Protein AF-A0A6B3HKU6-F1 (afdb_monomer_lite)

Sequence (177 aa):
VNYRQWLDRWAVHYVVLPTGRPDGGAERETELVGKGLSYLREIWGDENWKLYRVLEPTPLADPPATVEKAGANEMTIRVESAGRVLIRVPYSRWLGLVDEQGKSLERPQETEESKLRTQEDETAPKTYDNIHGCLNKIEEGPYGDEWVELLAPKPGVYRLAAPYQLQPGTPCPEELS

Radius of gyration: 20.32 Å; chains: 1; bounding box: 44×31×67 Å

pLDDT: mean 92.25, std 8.26, range [58.91, 98.75]

Structure (mmCIF, N/CA/C/O backbone):
data_AF-A0A6B3HKU6-F1
#
_entry.id   AF-A0A6B3HKU6-F1
#
loop_
_atom_site.group_PDB
_atom_site.id
_atom_site.type_symbol
_atom_site.label_atom_id
_atom_site.label_alt_id
_atom_site.label_comp_id
_atom_site.label_asym_id
_atom_site.label_entity_id
_atom_site.label_seq_id
_atom_site.pdbx_PDB_ins_code
_atom_site.Cartn_x
_atom_site.Cartn_y
_atom_site.Cartn_z
_atom_site.occupancy
_atom_site.B_iso_or_equiv
_atom_site.auth_seq_id
_atom_site.auth_comp_id
_atom_site.auth_asym_id
_atom_site.auth_atom_id
_atom_site.pdbx_PDB_model_num
ATOM 1 N N . VAL A 1 1 ? 22.835 3.401 -2.018 1.00 76.56 1 VAL A N 1
ATOM 2 C CA . VAL A 1 1 ? 21.710 2.607 -2.561 1.00 76.56 1 VAL A CA 1
ATOM 3 C C . VAL A 1 1 ? 21.985 2.402 -4.037 1.00 76.56 1 VAL A C 1
ATOM 5 O O . VAL A 1 1 ? 22.254 3.391 -4.708 1.00 76.56 1 VAL A O 1
ATOM 8 N N . ASN A 1 2 ? 22.044 1.162 -4.521 1.00 88.19 2 ASN A N 1
ATOM 9 C CA . ASN A 1 2 ? 22.121 0.902 -5.963 1.00 88.19 2 ASN A CA 1
ATOM 10 C C . ASN A 1 2 ? 20.707 0.908 -6.579 1.00 88.19 2 ASN A C 1
ATOM 12 O O . ASN A 1 2 ? 19.714 0.931 -5.856 1.00 88.19 2 ASN A O 1
ATOM 16 N N . TYR A 1 3 ? 20.605 0.895 -7.907 1.00 91.00 3 TYR A N 1
ATOM 17 C CA . TYR A 1 3 ? 19.307 1.007 -8.576 1.00 91.00 3 TYR A CA 1
ATOM 18 C C . TYR A 1 3 ? 18.367 -0.173 -8.284 1.00 91.00 3 TYR A C 1
ATOM 20 O O . TYR A 1 3 ? 17.194 0.054 -8.018 1.00 91.00 3 TYR A O 1
ATOM 28 N N . ARG A 1 4 ? 18.876 -1.411 -8.197 1.00 93.00 4 ARG A N 1
ATOM 29 C CA . ARG A 1 4 ? 18.074 -2.575 -7.775 1.00 93.00 4 ARG A CA 1
ATOM 30 C C . ARG A 1 4 ? 17.466 -2.380 -6.383 1.00 93.00 4 ARG A C 1
ATOM 32 O O . ARG A 1 4 ? 16.272 -2.574 -6.217 1.00 93.00 4 ARG A O 1
ATOM 39 N N . GLN A 1 5 ? 18.264 -1.937 -5.412 1.00 92.50 5 GLN A N 1
ATOM 40 C CA . GLN A 1 5 ? 17.791 -1.658 -4.052 1.00 92.50 5 GLN A CA 1
ATOM 41 C C . GLN A 1 5 ? 16.729 -0.558 -4.029 1.00 92.50 5 GLN A C 1
ATOM 43 O O . GLN A 1 5 ? 15.821 -0.602 -3.207 1.00 92.50 5 GLN A O 1
ATOM 48 N N . TRP A 1 6 ? 16.846 0.435 -4.913 1.00 92.88 6 TRP A N 1
ATOM 49 C CA . TRP A 1 6 ? 15.826 1.466 -5.059 1.00 92.88 6 TRP A CA 1
ATOM 50 C C . TRP A 1 6 ? 14.525 0.881 -5.631 1.00 92.88 6 TRP A C 1
ATOM 52 O O . TRP A 1 6 ? 13.471 1.107 -5.047 1.00 92.88 6 TRP A O 1
ATOM 62 N N . LEU A 1 7 ? 14.595 0.063 -6.689 1.00 94.75 7 LEU A N 1
ATOM 63 C CA . LEU A 1 7 ? 13.422 -0.620 -7.254 1.00 94.75 7 LEU A CA 1
ATOM 64 C C . LEU A 1 7 ? 12.721 -1.506 -6.213 1.00 94.75 7 LEU A C 1
ATOM 66 O O . LEU A 1 7 ? 11.500 -1.451 -6.093 1.00 94.75 7 LEU A O 1
ATOM 70 N N . ASP A 1 8 ? 13.486 -2.276 -5.433 1.00 94.00 8 ASP A N 1
ATOM 71 C CA . ASP A 1 8 ? 12.942 -3.159 -4.395 1.00 94.00 8 ASP A CA 1
ATOM 72 C C . ASP A 1 8 ? 12.298 -2.371 -3.248 1.00 94.00 8 ASP A C 1
ATOM 74 O O . ASP A 1 8 ? 11.212 -2.728 -2.793 1.00 94.00 8 ASP A O 1
ATOM 78 N N . ARG A 1 9 ? 12.950 -1.291 -2.794 1.00 92.44 9 ARG A N 1
ATOM 79 C CA . ARG A 1 9 ? 12.454 -0.412 -1.722 1.00 92.44 9 ARG A CA 1
ATOM 80 C C . ARG A 1 9 ? 11.108 0.214 -2.079 1.00 92.44 9 ARG A C 1
ATOM 82 O O . ARG A 1 9 ? 10.234 0.292 -1.227 1.00 92.44 9 ARG A O 1
ATOM 89 N N . TRP A 1 10 ? 10.946 0.636 -3.331 1.00 94.19 10 TRP A N 1
ATOM 90 C CA . TRP A 1 10 ? 9.738 1.304 -3.823 1.00 94.19 10 TRP A CA 1
ATOM 91 C C . TRP A 1 10 ? 8.732 0.352 -4.483 1.00 94.19 10 TRP A C 1
ATOM 93 O O . TRP A 1 10 ? 7.778 0.817 -5.101 1.00 94.19 10 TRP A O 1
ATOM 103 N N . ALA A 1 11 ? 8.944 -0.967 -4.377 1.00 95.62 11 ALA A N 1
ATOM 104 C CA . ALA A 1 11 ? 8.112 -1.993 -5.011 1.00 95.62 11 ALA A CA 1
ATOM 105 C C . ALA A 1 11 ? 7.836 -1.718 -6.501 1.00 95.62 11 ALA A C 1
ATOM 107 O O . ALA A 1 11 ? 6.723 -1.897 -7.001 1.00 95.62 11 ALA A O 1
ATOM 108 N N . VAL A 1 12 ? 8.857 -1.265 -7.231 1.00 95.44 12 VAL A N 1
ATOM 109 C CA . VAL A 1 12 ? 8.734 -0.966 -8.657 1.00 95.44 12 VAL A CA 1
ATOM 110 C C . VAL A 1 12 ? 8.663 -2.274 -9.436 1.00 95.44 12 VAL A C 1
ATOM 112 O O . VAL A 1 12 ? 9.586 -3.084 -9.412 1.00 95.44 12 VAL A O 1
ATOM 115 N N . HIS A 1 13 ? 7.559 -2.478 -10.155 1.00 95.12 13 HIS A N 1
ATOM 116 C CA . HIS A 1 13 ? 7.364 -3.653 -11.019 1.00 95.12 13 HIS A CA 1
ATOM 117 C C . HIS A 1 13 ? 7.718 -3.374 -12.475 1.00 95.12 13 HIS A C 1
ATOM 119 O O . HIS A 1 13 ? 8.116 -4.286 -13.203 1.00 95.12 13 HIS A O 1
ATOM 125 N N . TYR A 1 14 ? 7.588 -2.117 -12.895 1.00 94.12 14 TYR A N 1
ATOM 126 C CA . TYR A 1 14 ? 7.775 -1.700 -14.274 1.00 94.12 14 TYR A CA 1
ATOM 127 C C . TYR A 1 14 ? 8.561 -0.399 -14.349 1.00 94.12 14 TYR A C 1
ATOM 129 O O . TYR A 1 14 ? 8.305 0.532 -13.591 1.00 94.12 14 TYR A O 1
ATOM 137 N N . VAL A 1 15 ? 9.485 -0.341 -15.302 1.00 93.62 15 VAL A N 1
ATOM 138 C CA . VAL A 1 15 ? 10.250 0.858 -15.645 1.00 93.62 15 VAL A CA 1
ATOM 139 C C . VAL A 1 15 ? 9.884 1.241 -17.072 1.00 93.62 15 VAL A C 1
ATOM 141 O O . VAL A 1 15 ? 9.948 0.404 -17.977 1.00 93.62 15 VAL A O 1
ATOM 144 N N . VAL A 1 16 ? 9.484 2.495 -17.268 1.00 91.12 16 VAL A N 1
ATOM 145 C CA . VAL A 1 16 ? 9.146 3.054 -18.581 1.00 91.12 16 VAL A CA 1
ATOM 146 C C . VAL A 1 16 ? 10.217 4.061 -18.958 1.00 91.12 16 VAL A C 1
ATOM 148 O O . VAL A 1 16 ? 10.488 4.976 -18.186 1.00 91.12 16 VAL A O 1
ATOM 151 N N . LEU A 1 17 ? 10.812 3.902 -20.139 1.00 87.69 17 LEU A N 1
ATOM 152 C CA . LEU A 1 17 ? 11.832 4.815 -20.649 1.00 87.69 17 LEU A CA 1
ATOM 153 C C . LEU A 1 17 ? 11.428 5.393 -22.003 1.00 87.69 17 LEU A C 1
ATOM 155 O O . LEU A 1 17 ? 10.978 4.631 -22.864 1.00 87.69 17 LEU A O 1
ATOM 159 N N . PRO A 1 18 ? 11.615 6.703 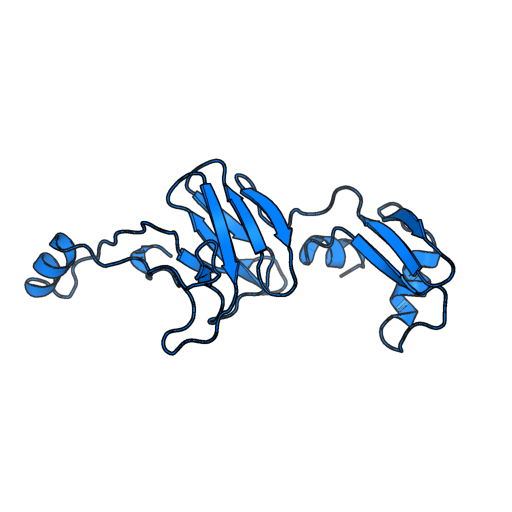-22.227 1.00 86.31 18 PRO A N 1
ATOM 160 C CA . PRO A 1 18 ? 11.482 7.273 -23.556 1.00 86.31 18 PRO A CA 1
ATOM 161 C C . PRO A 1 18 ? 12.626 6.790 -24.461 1.00 86.31 18 PRO A C 1
ATOM 163 O O . PRO A 1 18 ? 13.755 6.592 -24.014 1.00 86.31 18 PRO A O 1
ATOM 166 N N . THR A 1 19 ? 12.351 6.623 -25.751 1.00 76.62 19 THR A N 1
ATOM 167 C CA . THR A 1 19 ? 13.369 6.362 -26.790 1.00 76.62 19 THR A CA 1
ATOM 168 C C . THR A 1 19 ? 14.093 7.640 -27.227 1.00 76.62 19 THR A C 1
ATOM 170 O O . THR A 1 19 ? 15.208 7.577 -27.746 1.00 76.62 19 THR A O 1
ATOM 173 N N . GLY A 1 20 ? 13.446 8.796 -27.040 1.00 71.44 20 GLY A N 1
ATOM 174 C CA . GLY A 1 20 ? 13.978 10.124 -27.332 1.00 71.44 20 GLY A CA 1
ATOM 175 C C . GLY A 1 20 ? 14.857 10.683 -26.213 1.00 71.44 20 GLY A C 1
ATOM 176 O O . GLY A 1 20 ? 15.284 9.970 -25.309 1.00 71.44 20 GLY A O 1
ATOM 177 N N . ARG A 1 21 ? 15.135 11.994 -26.264 1.00 67.12 21 ARG A N 1
ATOM 178 C CA . ARG A 1 21 ? 15.915 12.661 -25.215 1.00 67.12 21 ARG A CA 1
ATOM 179 C C . ARG A 1 21 ? 15.122 12.623 -23.896 1.00 67.12 21 ARG A C 1
ATOM 181 O O . ARG A 1 21 ? 14.027 13.187 -23.869 1.00 67.12 21 ARG A O 1
ATOM 188 N N . PRO A 1 22 ? 15.650 11.995 -22.833 1.00 64.38 22 PRO A N 1
ATOM 189 C CA . PRO A 1 22 ? 15.003 12.017 -21.531 1.00 64.38 22 PRO A CA 1
ATOM 190 C C . PRO A 1 22 ? 14.907 13.454 -21.012 1.00 64.38 22 PRO A C 1
ATOM 192 O O . PRO A 1 22 ? 15.723 14.314 -21.364 1.00 64.38 22 PRO A O 1
ATOM 195 N N . ASP A 1 23 ? 13.918 13.725 -20.164 1.00 60.00 23 ASP A N 1
ATOM 196 C CA . ASP A 1 23 ? 13.961 14.929 -19.343 1.00 60.00 23 ASP A CA 1
ATOM 197 C C . ASP A 1 23 ? 15.178 14.863 -18.398 1.00 60.00 23 ASP A C 1
ATOM 199 O O . ASP A 1 23 ? 15.759 13.802 -18.159 1.00 60.00 23 ASP A O 1
ATOM 203 N N . GLY A 1 24 ? 15.634 16.009 -17.884 1.00 58.91 24 GLY A N 1
ATOM 204 C CA . GLY A 1 24 ? 16.924 16.088 -17.179 1.00 58.91 24 GLY A CA 1
ATOM 205 C C . GLY A 1 24 ? 17.061 15.155 -15.962 1.00 58.91 24 GLY A C 1
ATOM 206 O O . GLY A 1 24 ? 18.179 14.876 -15.533 1.00 58.91 24 GLY A O 1
ATOM 207 N N . GLY A 1 25 ? 15.948 14.653 -15.411 1.00 60.59 25 GLY A N 1
ATOM 208 C CA . GLY A 1 25 ? 15.936 13.661 -14.332 1.00 60.59 25 GLY A CA 1
ATOM 209 C C . GLY A 1 25 ? 16.202 12.222 -14.794 1.00 60.59 25 GLY A C 1
ATOM 210 O O . GLY A 1 25 ? 16.789 11.450 -14.036 1.00 60.59 25 GLY A O 1
ATOM 211 N N . ALA A 1 26 ? 15.838 11.871 -16.030 1.00 64.81 26 ALA A N 1
ATOM 212 C CA . ALA A 1 26 ? 15.883 10.502 -16.545 1.00 64.81 26 ALA A CA 1
ATOM 213 C C . ALA A 1 26 ? 17.166 10.155 -17.331 1.00 64.81 26 ALA A C 1
ATOM 215 O O . ALA A 1 26 ? 17.348 9.002 -17.725 1.00 64.81 26 ALA A O 1
ATOM 216 N N . GLU A 1 27 ? 18.094 11.098 -17.545 1.00 70.44 27 GLU A N 1
ATOM 217 C CA . GLU A 1 27 ? 19.334 10.851 -18.311 1.00 70.44 27 GLU A CA 1
ATOM 218 C C . GLU A 1 27 ? 20.193 9.729 -17.701 1.00 70.44 27 GLU A C 1
ATOM 220 O O . GLU A 1 27 ? 20.610 8.804 -18.402 1.00 70.44 27 GLU A O 1
ATOM 225 N N . ARG A 1 28 ? 20.404 9.756 -16.378 1.00 71.75 28 ARG A N 1
ATOM 226 C CA . ARG A 1 28 ? 21.214 8.740 -15.677 1.00 71.75 28 ARG A CA 1
ATOM 227 C C . ARG A 1 28 ? 20.538 7.374 -15.626 1.00 71.75 28 ARG A C 1
ATOM 229 O O . ARG A 1 28 ? 21.220 6.355 -15.695 1.00 71.75 28 ARG A O 1
ATOM 236 N N . GLU A 1 29 ? 19.216 7.351 -15.482 1.00 75.88 29 GLU A N 1
ATOM 237 C CA . GLU A 1 29 ? 18.434 6.114 -15.480 1.00 75.88 29 GLU A CA 1
ATOM 238 C C . GLU A 1 29 ? 18.453 5.464 -16.865 1.00 75.88 29 GLU A C 1
ATOM 240 O O . GLU A 1 29 ? 18.747 4.277 -16.983 1.00 75.88 29 GLU A O 1
ATOM 245 N N . THR A 1 30 ? 18.264 6.263 -17.918 1.00 75.38 30 THR A N 1
ATOM 246 C CA . THR A 1 30 ? 18.315 5.800 -19.310 1.00 75.38 30 THR A CA 1
ATOM 247 C C . THR A 1 30 ? 19.684 5.212 -19.649 1.00 75.38 30 THR A C 1
ATOM 249 O O . THR A 1 30 ? 19.766 4.131 -20.233 1.00 75.38 30 THR A O 1
ATOM 252 N N . GLU A 1 31 ? 20.773 5.868 -19.232 1.00 77.00 31 GLU A N 1
ATOM 253 C CA . GLU A 1 31 ? 22.130 5.346 -19.425 1.00 77.00 31 GLU A CA 1
ATOM 254 C C . GLU A 1 31 ? 22.357 4.036 -18.650 1.00 77.00 31 GLU A C 1
ATOM 256 O O . GLU A 1 31 ? 22.978 3.103 -19.162 1.00 77.00 31 GLU A O 1
ATOM 261 N N . LEU A 1 32 ? 21.856 3.943 -17.414 1.00 80.62 32 LEU A N 1
ATOM 262 C CA . LEU A 1 32 ? 22.026 2.764 -16.568 1.00 80.62 32 LEU A CA 1
ATOM 263 C C . LEU A 1 32 ? 21.240 1.557 -17.094 1.00 80.62 32 LEU A C 1
ATOM 265 O O . LEU A 1 32 ? 21.789 0.459 -17.168 1.00 80.62 32 LEU A O 1
ATOM 269 N N . VAL A 1 33 ? 19.978 1.753 -17.473 1.00 80.69 33 VAL A N 1
ATOM 270 C CA . VAL A 1 33 ? 19.127 0.694 -18.030 1.00 80.69 33 VAL A CA 1
ATOM 271 C C . VAL A 1 33 ? 19.621 0.282 -19.417 1.00 80.69 33 VAL A C 1
ATOM 273 O O . VAL A 1 33 ? 19.688 -0.913 -19.710 1.00 80.69 33 VAL A O 1
ATOM 276 N N . GLY A 1 34 ? 20.063 1.243 -20.237 1.00 74.81 34 GLY A N 1
ATOM 277 C CA . GLY A 1 34 ? 20.631 0.997 -21.565 1.00 74.81 34 GLY A CA 1
ATOM 278 C C . GLY A 1 34 ? 21.900 0.135 -21.562 1.00 74.81 34 GLY A C 1
ATOM 279 O O . GLY A 1 34 ? 22.191 -0.521 -22.560 1.00 74.81 34 GLY A O 1
ATOM 280 N N . LYS A 1 35 ? 22.626 0.060 -20.435 1.00 80.44 35 LYS A N 1
ATOM 281 C CA . LYS A 1 35 ? 23.781 -0.844 -20.250 1.00 80.44 35 LYS A CA 1
ATOM 282 C C . LYS A 1 35 ? 23.394 -2.320 -20.096 1.00 80.44 35 LYS A C 1
ATOM 284 O O . LYS A 1 35 ? 24.282 -3.168 -20.090 1.00 80.44 35 LYS A O 1
ATOM 289 N N . GLY A 1 36 ? 22.100 -2.632 -19.993 1.00 80.56 36 GLY A N 1
ATOM 290 C CA . GLY A 1 36 ? 21.596 -3.989 -19.809 1.00 80.56 36 GLY A CA 1
ATOM 291 C C . GLY A 1 36 ? 21.715 -4.436 -18.355 1.00 80.56 36 GLY A C 1
ATOM 292 O O . GLY A 1 36 ? 22.762 -4.894 -17.902 1.00 80.56 36 GLY A O 1
ATOM 293 N N . LEU A 1 37 ? 20.617 -4.321 -17.609 1.00 89.38 37 LEU A N 1
ATOM 294 C CA . LEU A 1 37 ? 20.535 -4.771 -16.221 1.00 89.38 37 LEU A CA 1
ATOM 295 C C . LEU A 1 37 ? 19.899 -6.160 -16.165 1.00 89.38 37 LEU A C 1
ATOM 297 O O . LEU A 1 37 ? 18.795 -6.354 -16.662 1.00 89.38 37 LEU A O 1
ATOM 301 N N . SER A 1 38 ? 20.558 -7.123 -15.517 1.00 93.00 38 SER A N 1
ATOM 302 C CA . SER A 1 38 ? 20.094 -8.521 -15.460 1.00 93.00 38 SER A CA 1
ATOM 303 C C . SER A 1 38 ? 18.732 -8.708 -14.780 1.00 93.00 38 SER A C 1
ATOM 305 O O . SER A 1 38 ? 18.068 -9.715 -15.005 1.00 93.00 38 SER A O 1
ATOM 307 N N . TYR A 1 39 ? 18.312 -7.740 -13.964 1.00 93.62 39 TYR A N 1
ATOM 308 C CA . TYR A 1 39 ? 17.028 -7.715 -13.264 1.00 93.62 39 TYR A CA 1
ATOM 309 C C . TYR A 1 39 ? 15.941 -6.913 -13.996 1.00 93.62 39 TYR A C 1
ATOM 311 O O . TYR A 1 39 ? 14.842 -6.779 -13.464 1.00 93.62 39 TYR A O 1
ATOM 319 N N . LEU A 1 40 ? 16.213 -6.404 -15.203 1.00 95.31 40 LEU A N 1
ATOM 320 C CA . LEU A 1 40 ? 15.219 -5.785 -16.078 1.00 95.31 40 LEU A CA 1
ATOM 321 C C . LEU A 1 40 ? 15.072 -6.592 -17.364 1.00 95.31 40 LEU A C 1
ATOM 323 O O . LEU A 1 40 ? 16.049 -6.923 -18.031 1.00 95.31 40 LEU A O 1
ATOM 327 N N . ARG A 1 41 ? 13.829 -6.873 -17.749 1.00 95.00 41 ARG A N 1
ATOM 328 C CA . ARG A 1 41 ? 13.510 -7.513 -19.028 1.00 95.00 41 ARG A CA 1
ATOM 329 C C . ARG A 1 41 ? 12.602 -6.602 -19.836 1.00 95.00 41 ARG A C 1
ATOM 331 O O . ARG A 1 41 ? 11.503 -6.301 -19.386 1.00 95.00 41 ARG A O 1
ATOM 338 N N . GLU A 1 42 ? 13.040 -6.204 -21.024 1.00 94.50 42 GLU A N 1
ATOM 339 C CA . GLU A 1 42 ? 12.176 -5.499 -21.976 1.00 94.50 42 GLU A CA 1
ATOM 340 C C . GLU A 1 42 ? 11.008 -6.416 -22.369 1.00 94.50 42 GLU A C 1
ATOM 342 O O . GLU A 1 42 ? 11.221 -7.587 -22.694 1.00 94.50 42 GLU A O 1
ATOM 347 N N . ILE A 1 43 ? 9.778 -5.912 -22.283 1.00 96.50 43 ILE A N 1
ATOM 348 C CA . ILE A 1 43 ? 8.560 -6.665 -22.634 1.00 96.50 43 ILE A CA 1
ATOM 349 C C . ILE A 1 43 ? 7.722 -5.983 -23.709 1.00 96.50 43 ILE A C 1
ATOM 351 O O . ILE A 1 43 ? 6.868 -6.634 -24.306 1.00 96.50 43 ILE A O 1
ATOM 355 N N . TRP A 1 44 ? 7.952 -4.694 -23.953 1.00 95.88 44 TRP A N 1
ATOM 356 C CA . TRP A 1 44 ? 7.273 -3.930 -24.988 1.00 95.88 44 TRP A CA 1
ATOM 357 C C . TRP A 1 44 ? 8.086 -2.682 -25.347 1.00 95.88 44 TRP A C 1
ATOM 359 O O . TRP A 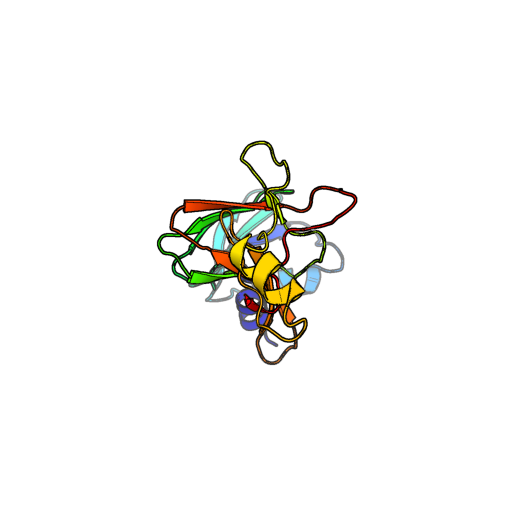1 44 ? 8.828 -2.160 -24.513 1.00 95.88 44 TRP A O 1
ATOM 369 N N . GLY A 1 45 ? 7.909 -2.186 -26.567 1.00 92.94 45 GLY A N 1
ATOM 370 C CA . GLY A 1 45 ? 8.392 -0.876 -26.979 1.00 92.94 45 GLY A CA 1
ATOM 371 C C . GLY A 1 45 ? 7.824 -0.453 -28.330 1.00 92.94 45 GLY A C 1
ATOM 372 O O . GLY A 1 45 ? 7.380 -1.294 -29.116 1.00 92.94 45 GLY A O 1
ATOM 373 N N . ASP A 1 46 ? 7.853 0.850 -28.587 1.00 93.06 46 ASP A N 1
ATOM 374 C CA . ASP A 1 46 ? 7.517 1.479 -29.862 1.00 93.06 46 ASP A CA 1
ATOM 375 C C . ASP A 1 46 ? 8.548 2.567 -30.225 1.00 93.06 46 ASP A C 1
ATOM 377 O O . ASP A 1 46 ? 9.669 2.583 -29.713 1.00 93.06 46 ASP A O 1
ATOM 381 N N . GLU A 1 47 ? 8.198 3.458 -31.154 1.00 90.50 47 GLU A N 1
ATOM 382 C CA . GLU A 1 47 ? 9.075 4.553 -31.577 1.00 90.50 47 GLU A CA 1
ATOM 383 C C . GLU A 1 47 ? 9.355 5.586 -30.473 1.00 90.50 47 GLU A C 1
ATOM 385 O O . GLU A 1 47 ? 10.346 6.306 -30.578 1.00 90.50 47 GLU A O 1
ATOM 390 N N . ASN A 1 48 ? 8.531 5.642 -29.420 1.00 88.31 48 ASN A N 1
ATOM 391 C CA . ASN A 1 48 ? 8.556 6.651 -28.359 1.00 88.31 48 ASN A CA 1
ATOM 392 C C . ASN A 1 48 ? 8.942 6.082 -26.986 1.00 88.31 48 ASN A C 1
ATOM 394 O O . ASN A 1 48 ? 9.508 6.808 -26.168 1.00 88.31 48 ASN A O 1
ATOM 398 N N . TRP A 1 49 ? 8.640 4.811 -26.714 1.00 91.12 49 TRP A N 1
ATOM 399 C CA . TRP A 1 49 ? 8.704 4.234 -25.373 1.00 91.12 49 TRP A CA 1
ATOM 400 C C . TRP A 1 49 ? 9.252 2.813 -25.353 1.00 91.12 49 TRP A C 1
ATOM 402 O O . TRP A 1 49 ? 9.078 2.032 -26.284 1.00 91.12 49 TRP A O 1
ATOM 412 N N . LYS A 1 50 ? 9.854 2.449 -24.222 1.00 92.12 50 LYS A N 1
ATOM 413 C CA . LYS A 1 50 ? 10.208 1.077 -23.859 1.00 92.12 50 LYS A CA 1
ATOM 414 C C . LYS A 1 50 ? 9.697 0.754 -22.466 1.00 92.12 50 LYS A C 1
ATOM 416 O O . LYS A 1 50 ? 9.790 1.579 -21.560 1.00 92.12 50 LYS A O 1
ATOM 421 N N . LEU A 1 51 ? 9.199 -0.464 -22.296 1.00 93.75 51 LEU A N 1
ATOM 422 C CA . LEU A 1 51 ? 8.684 -0.988 -21.038 1.00 93.75 51 LEU A CA 1
ATOM 423 C C . LEU A 1 51 ? 9.520 -2.186 -20.595 1.00 93.75 51 LEU A C 1
ATOM 425 O O . LEU A 1 51 ? 9.599 -3.210 -21.282 1.00 93.75 51 LEU A O 1
ATOM 429 N N . TYR A 1 52 ? 10.084 -2.075 -19.400 1.00 95.00 52 TYR A N 1
ATOM 430 C CA . TYR A 1 52 ? 10.848 -3.125 -18.746 1.00 95.00 52 TYR A CA 1
ATOM 431 C C . TYR A 1 52 ? 10.072 -3.653 -17.546 1.00 95.00 52 TYR A C 1
ATOM 433 O O . TYR A 1 52 ? 9.621 -2.875 -16.711 1.00 95.00 52 TYR A O 1
ATOM 441 N N . ARG A 1 53 ? 9.960 -4.977 -17.420 1.00 96.50 53 ARG A N 1
ATOM 442 C CA . ARG A 1 53 ? 9.550 -5.616 -16.163 1.00 96.50 53 ARG A CA 1
ATOM 443 C C . ARG A 1 53 ? 10.762 -5.806 -15.261 1.00 96.50 53 ARG A C 1
ATOM 445 O O . ARG A 1 53 ? 11.807 -6.278 -15.719 1.00 96.50 53 ARG A O 1
ATOM 452 N N . VAL A 1 54 ? 10.593 -5.512 -13.980 1.00 97.12 54 VAL A N 1
ATOM 453 C CA . VAL A 1 54 ? 11.538 -5.904 -12.936 1.00 97.12 54 VAL A CA 1
ATOM 454 C C . VAL A 1 54 ? 11.367 -7.401 -12.677 1.00 97.12 54 VAL A C 1
ATOM 456 O O . VAL A 1 54 ? 10.251 -7.921 -12.607 1.00 97.12 54 VAL A O 1
ATOM 459 N N . LEU A 1 55 ? 12.475 -8.137 -12.624 1.00 96.12 55 LEU A N 1
ATOM 460 C CA . LEU A 1 55 ? 12.470 -9.560 -12.300 1.00 96.12 55 LEU A CA 1
ATOM 461 C C . LEU A 1 55 ? 12.485 -9.746 -10.784 1.00 96.12 55 LEU A C 1
ATOM 463 O O . LEU A 1 55 ? 13.320 -9.150 -10.103 1.00 96.12 55 LEU A O 1
ATOM 467 N N . GLU A 1 56 ? 11.582 -10.600 -10.296 1.00 95.62 56 GLU A N 1
ATOM 468 C CA . GLU A 1 56 ? 11.379 -10.863 -8.863 1.00 95.62 56 GLU A CA 1
ATOM 469 C C . GLU A 1 56 ? 11.211 -9.560 -8.064 1.00 95.62 56 GLU A C 1
ATOM 471 O O . GLU A 1 56 ? 12.030 -9.266 -7.189 1.00 95.62 56 GLU A O 1
ATOM 476 N N . PRO A 1 57 ? 10.211 -8.726 -8.412 1.00 96.12 57 PRO A N 1
ATOM 477 C CA . PRO A 1 57 ? 10.011 -7.466 -7.723 1.00 96.12 57 PRO A CA 1
ATOM 478 C C . PRO A 1 57 ? 9.418 -7.699 -6.332 1.00 96.12 57 PRO A C 1
ATOM 480 O O . PRO A 1 57 ? 8.577 -8.582 -6.141 1.00 96.12 57 PRO A O 1
ATOM 483 N N . THR A 1 58 ? 9.789 -6.846 -5.381 1.00 95.94 58 THR A N 1
ATOM 484 C CA . THR A 1 58 ? 9.070 -6.72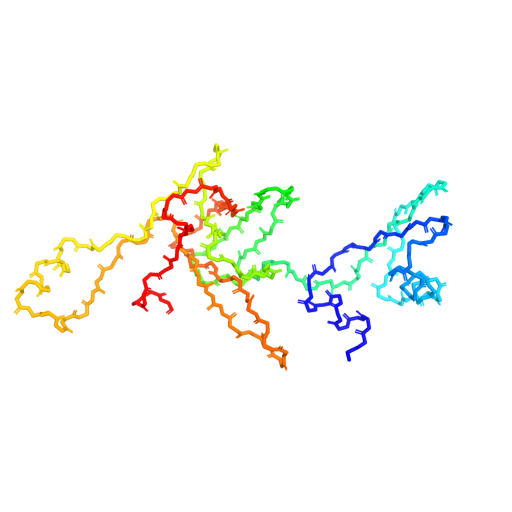1 -4.110 1.00 95.94 58 THR A CA 1
ATOM 485 C C . THR A 1 58 ? 7.588 -6.425 -4.386 1.00 95.94 58 THR A C 1
ATOM 487 O O . THR A 1 58 ? 7.285 -5.556 -5.213 1.00 95.94 58 THR A O 1
ATOM 490 N N . PRO A 1 59 ? 6.632 -7.126 -3.753 1.00 96.12 59 PRO A N 1
ATOM 491 C CA . PRO A 1 59 ? 5.216 -6.854 -3.962 1.00 96.12 59 PRO A CA 1
ATOM 492 C C . PRO A 1 59 ? 4.816 -5.504 -3.348 1.00 96.12 59 PRO A C 1
ATOM 494 O O . PRO A 1 59 ? 5.368 -5.067 -2.339 1.00 96.12 59 PRO A O 1
ATOM 497 N N . LEU A 1 60 ? 3.831 -4.838 -3.955 1.00 96.06 60 LEU A N 1
ATOM 498 C CA . LEU A 1 60 ? 3.315 -3.564 -3.444 1.00 96.06 60 LEU A CA 1
ATOM 499 C C . LEU A 1 60 ? 2.515 -3.739 -2.141 1.00 96.06 60 LEU A C 1
ATOM 501 O O . LEU A 1 60 ? 2.507 -2.836 -1.313 1.00 96.06 60 LEU A O 1
ATOM 505 N N . ALA A 1 61 ? 1.881 -4.899 -1.953 1.00 97.75 61 ALA A N 1
ATOM 506 C CA . ALA A 1 61 ? 1.253 -5.314 -0.702 1.00 97.75 61 ALA A CA 1
ATOM 507 C C . ALA A 1 61 ? 1.825 -6.670 -0.272 1.00 97.75 61 ALA A C 1
ATOM 509 O O . ALA A 1 61 ? 1.911 -7.577 -1.103 1.00 97.75 61 ALA A O 1
ATOM 510 N N . ASP A 1 62 ? 2.219 -6.804 0.992 1.00 97.06 62 ASP A N 1
ATOM 511 C CA . ASP A 1 62 ? 2.743 -8.069 1.508 1.00 97.06 62 ASP A CA 1
ATOM 512 C C . ASP A 1 62 ? 1.648 -9.145 1.633 1.00 97.06 62 ASP A C 1
ATOM 514 O O . ASP A 1 62 ? 0.466 -8.823 1.808 1.00 97.06 62 ASP A O 1
ATOM 518 N N . PRO A 1 63 ? 2.009 -10.443 1.561 1.00 96.75 63 PRO A N 1
ATOM 519 C CA . PRO A 1 63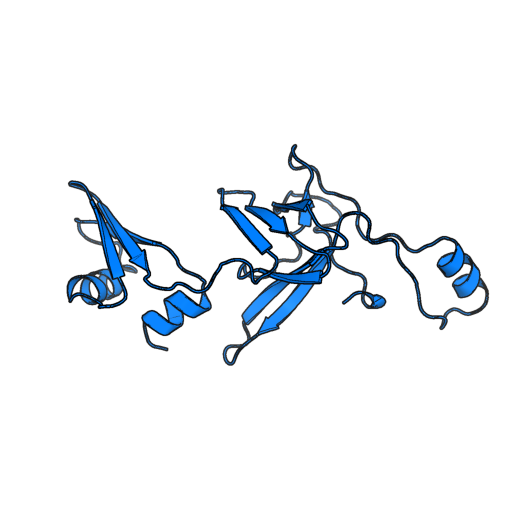 ? 1.086 -11.525 1.888 1.00 96.75 63 PRO A CA 1
ATOM 520 C C . PRO A 1 63 ? 0.435 -11.296 3.267 1.00 96.75 63 PRO A C 1
ATOM 522 O O . PRO A 1 63 ? 1.115 -10.832 4.181 1.00 96.75 63 PRO A O 1
ATOM 525 N N . PRO A 1 64 ? -0.854 -11.632 3.459 1.00 97.12 64 PRO A N 1
ATOM 526 C CA . PRO A 1 64 ? -1.725 -12.425 2.587 1.00 97.12 64 PRO A CA 1
ATOM 527 C C . PRO A 1 64 ? -2.484 -11.590 1.537 1.00 97.12 64 PRO A C 1
ATOM 529 O O . PRO A 1 64 ? -3.569 -11.987 1.112 1.00 97.12 64 PRO A O 1
ATOM 532 N N . ALA A 1 65 ? -1.970 -10.420 1.150 1.00 98.38 65 ALA A N 1
ATOM 533 C CA . ALA A 1 65 ? -2.634 -9.534 0.208 1.00 98.38 65 ALA A CA 1
ATOM 534 C C . ALA A 1 65 ? -1.989 -9.507 -1.182 1.00 98.38 65 ALA A C 1
ATOM 536 O O . ALA A 1 65 ? -0.842 -9.892 -1.393 1.00 98.38 65 ALA A O 1
ATOM 537 N N . THR A 1 66 ? -2.751 -9.029 -2.162 1.00 97.88 66 THR A N 1
ATOM 538 C CA . THR A 1 66 ? -2.277 -8.731 -3.515 1.00 97.88 66 THR A CA 1
ATOM 539 C C . THR A 1 66 ? -2.975 -7.479 -4.030 1.00 97.88 66 THR A C 1
ATOM 541 O O . THR A 1 66 ? -4.180 -7.305 -3.852 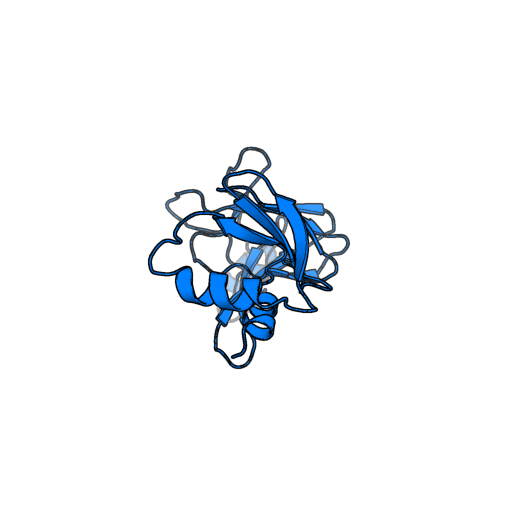1.00 97.88 66 THR A O 1
ATOM 544 N N . VAL A 1 67 ? -2.224 -6.597 -4.689 1.00 97.06 67 VAL A N 1
ATOM 545 C CA . VAL A 1 67 ? -2.800 -5.436 -5.376 1.00 97.06 67 VAL A CA 1
ATOM 546 C C . VAL A 1 67 ? -3.381 -5.890 -6.710 1.00 97.06 67 VAL A C 1
ATOM 548 O O . VAL A 1 67 ? -2.648 -6.332 -7.591 1.00 97.06 67 VAL A O 1
ATOM 551 N N . GLU A 1 68 ? -4.697 -5.773 -6.867 1.00 96.44 68 GLU A N 1
ATOM 552 C CA . GLU A 1 68 ? -5.395 -6.134 -8.108 1.00 96.44 68 GLU A CA 1
ATOM 553 C C . GLU A 1 68 ? -5.363 -5.001 -9.132 1.00 96.44 68 GLU A C 1
ATOM 555 O O . GLU A 1 68 ? -5.325 -5.236 -10.340 1.00 96.44 68 GLU A O 1
ATOM 560 N N . LYS A 1 69 ? -5.397 -3.755 -8.651 1.00 95.38 69 LYS A N 1
ATOM 561 C CA . LYS A 1 69 ? -5.418 -2.560 -9.491 1.00 95.38 69 LYS A CA 1
ATOM 562 C C . LYS A 1 69 ? -4.768 -1.392 -8.765 1.00 95.38 69 LYS A C 1
ATOM 564 O O . LYS A 1 69 ? -5.109 -1.118 -7.622 1.00 95.38 69 LYS A O 1
ATOM 569 N N . ALA A 1 70 ? -3.908 -0.6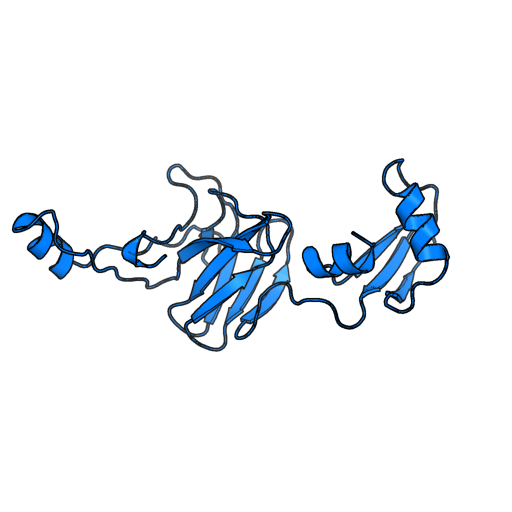61 -9.464 1.00 92.75 70 ALA A N 1
ATOM 570 C CA . ALA A 1 70 ? -3.405 0.642 -9.044 1.00 92.75 70 ALA A CA 1
ATOM 571 C C . ALA A 1 70 ? -3.785 1.672 -10.117 1.00 92.75 70 ALA A C 1
ATOM 573 O O . ALA A 1 70 ? -3.253 1.655 -11.226 1.00 92.75 70 ALA A O 1
ATOM 574 N N . GLY A 1 71 ? -4.785 2.503 -9.822 1.00 91.00 71 GLY A N 1
ATOM 575 C CA . GLY A 1 71 ? -5.198 3.622 -10.666 1.00 91.00 71 GLY A CA 1
ATOM 576 C C . GLY A 1 71 ? -4.595 4.942 -10.189 1.00 91.00 71 GLY A C 1
ATOM 577 O O . GLY A 1 71 ? -3.883 4.991 -9.193 1.00 91.00 71 GLY A O 1
ATOM 578 N N . ALA A 1 72 ? -4.930 6.036 -10.876 1.00 86.81 72 ALA A N 1
ATOM 579 C CA . ALA A 1 72 ? -4.428 7.365 -10.515 1.00 86.81 72 ALA A CA 1
ATOM 580 C C . ALA A 1 72 ? -4.867 7.829 -9.110 1.00 86.81 72 ALA A C 1
ATOM 582 O O . ALA A 1 72 ? -4.105 8.507 -8.431 1.00 86.81 72 ALA A O 1
ATOM 583 N N . ASN A 1 73 ? -6.080 7.456 -8.679 1.00 89.38 73 ASN A N 1
ATOM 584 C CA . ASN A 1 73 ? -6.695 7.968 -7.444 1.00 89.38 73 ASN A CA 1
ATOM 585 C C . ASN A 1 73 ? -7.051 6.880 -6.419 1.00 89.38 73 ASN A C 1
ATOM 587 O O . ASN A 1 73 ? -7.420 7.205 -5.293 1.00 89.38 73 ASN A O 1
ATOM 591 N N . GLU A 1 74 ? -6.998 5.607 -6.812 1.00 95.06 74 GLU A N 1
ATOM 592 C CA . GLU A 1 74 ? -7.437 4.484 -5.987 1.00 95.06 74 GLU A CA 1
ATOM 593 C C . GLU A 1 74 ? -6.589 3.246 -6.279 1.00 95.06 74 GLU A C 1
ATOM 595 O O . GLU A 1 74 ? -6.267 2.952 -7.436 1.00 95.06 74 GLU A O 1
ATOM 600 N N . MET A 1 75 ? -6.286 2.496 -5.224 1.00 96.38 75 MET A N 1
ATOM 601 C CA . MET A 1 75 ? -5.717 1.160 -5.290 1.00 96.38 75 MET A CA 1
ATOM 602 C C . MET A 1 75 ? -6.699 0.130 -4.726 1.00 96.38 75 MET A C 1
ATOM 604 O O . MET A 1 75 ? -7.262 0.325 -3.653 1.00 96.38 75 MET A O 1
ATOM 608 N N . THR A 1 76 ? -6.875 -0.984 -5.431 1.00 98.25 76 THR A N 1
ATOM 609 C CA . THR A 1 76 ? -7.703 -2.119 -5.012 1.00 98.25 76 THR A CA 1
ATOM 610 C C . THR A 1 76 ? -6.807 -3.268 -4.561 1.00 98.25 76 THR A C 1
ATOM 612 O O . THR A 1 76 ? -5.924 -3.705 -5.302 1.00 98.25 76 THR A O 1
ATOM 615 N N . ILE A 1 77 ? -7.043 -3.764 -3.350 1.00 98.38 77 ILE A N 1
ATOM 616 C CA . ILE A 1 77 ? -6.235 -4.777 -2.675 1.00 98.38 77 ILE A CA 1
ATOM 617 C C . ILE A 1 77 ? -7.144 -5.944 -2.305 1.00 98.38 77 ILE A C 1
ATOM 619 O O . ILE A 1 77 ? -8.137 -5.760 -1.602 1.00 98.38 77 ILE A O 1
ATOM 623 N N . ARG A 1 78 ? -6.800 -7.151 -2.745 1.00 98.62 78 ARG A N 1
ATOM 624 C CA . ARG A 1 78 ? -7.419 -8.386 -2.263 1.00 98.62 78 ARG A CA 1
ATOM 625 C C . ARG A 1 78 ? -6.626 -8.900 -1.073 1.00 98.62 78 ARG A C 1
ATOM 627 O O . ARG A 1 78 ? -5.409 -9.004 -1.160 1.00 98.62 78 ARG A O 1
ATOM 634 N N . VAL A 1 79 ? -7.314 -9.220 0.015 1.00 98.75 79 VAL A N 1
ATOM 635 C CA . VAL A 1 79 ? -6.746 -9.783 1.243 1.00 98.75 79 VAL A CA 1
ATOM 636 C C . VAL A 1 79 ? -7.362 -11.161 1.468 1.00 98.75 79 VAL A C 1
ATOM 638 O O . VAL A 1 79 ? -8.584 -11.279 1.564 1.00 98.75 79 VAL A O 1
ATOM 641 N N . GLU A 1 80 ? -6.532 -12.200 1.559 1.00 98.56 80 GLU A N 1
ATOM 642 C CA . GLU A 1 80 ? -6.997 -13.594 1.664 1.00 98.56 80 GLU A CA 1
ATOM 643 C C . GLU A 1 80 ? -7.316 -14.025 3.106 1.00 98.56 80 GLU A C 1
ATOM 645 O O . GLU A 1 80 ? -8.122 -14.927 3.333 1.00 98.56 80 GLU A O 1
ATOM 650 N N . SER A 1 81 ? -6.725 -13.369 4.108 1.00 98.50 81 SER A N 1
ATOM 651 C CA . SER A 1 81 ? -6.994 -13.633 5.525 1.00 98.50 81 SER A CA 1
ATOM 652 C C . SER A 1 81 ? -6.887 -12.368 6.366 1.00 98.50 81 SER A C 1
ATOM 654 O O . SER A 1 81 ? -6.111 -11.475 6.037 1.00 98.50 81 SER A O 1
ATOM 656 N N . ALA A 1 82 ? -7.637 -12.308 7.470 1.00 98.06 82 ALA A N 1
ATOM 657 C CA . ALA A 1 82 ? -7.507 -11.226 8.445 1.00 98.06 82 ALA A CA 1
ATOM 658 C C . ALA A 1 82 ? -6.047 -11.076 8.902 1.00 98.06 82 ALA A C 1
ATOM 660 O O . ALA A 1 82 ? -5.341 -12.075 9.069 1.00 98.06 82 ALA A O 1
ATOM 661 N N . GLY A 1 83 ? -5.604 -9.840 9.112 1.00 97.31 83 GLY A N 1
ATOM 662 C CA . GLY A 1 83 ? -4.236 -9.561 9.521 1.00 97.31 83 GLY A CA 1
ATOM 663 C C . GLY A 1 83 ? -3.766 -8.163 9.155 1.00 97.31 83 GLY A C 1
ATOM 664 O O . GLY A 1 83 ? -4.522 -7.324 8.665 1.00 97.31 83 GLY A O 1
ATOM 665 N N . ARG A 1 84 ? -2.484 -7.935 9.420 1.00 97.94 84 ARG A N 1
ATOM 666 C CA . ARG A 1 84 ? -1.769 -6.710 9.082 1.00 97.94 84 ARG A CA 1
ATOM 667 C C . ARG A 1 84 ? -1.074 -6.889 7.739 1.00 97.94 84 ARG A C 1
ATOM 669 O O . ARG A 1 84 ? -0.426 -7.908 7.511 1.00 97.94 84 ARG A O 1
ATOM 676 N N . VAL A 1 85 ? -1.245 -5.917 6.855 1.00 98.19 85 VAL A N 1
ATOM 677 C CA . VAL A 1 85 ? -0.709 -5.934 5.494 1.00 98.19 85 VAL A CA 1
ATOM 678 C C . VAL A 1 85 ? 0.103 -4.669 5.292 1.00 98.19 85 VAL A C 1
ATOM 680 O O . VAL A 1 85 ? -0.457 -3.574 5.258 1.00 98.19 85 VAL A O 1
ATOM 683 N N . LEU A 1 86 ? 1.411 -4.818 5.109 1.00 97.62 86 LEU A N 1
ATOM 684 C CA . LEU A 1 86 ? 2.249 -3.714 4.668 1.00 97.62 86 LEU A CA 1
ATOM 685 C C . LEU A 1 86 ? 1.935 -3.377 3.211 1.00 97.62 86 LEU A C 1
ATOM 687 O O . LEU A 1 86 ? 1.947 -4.245 2.339 1.00 97.62 86 LEU A O 1
ATOM 691 N N . ILE A 1 87 ? 1.685 -2.099 2.959 1.00 97.25 87 ILE A N 1
ATOM 692 C CA . ILE A 1 87 ? 1.443 -1.516 1.649 1.00 97.25 87 ILE A CA 1
ATOM 693 C C . ILE A 1 87 ? 2.550 -0.491 1.390 1.00 97.25 87 ILE A C 1
ATOM 695 O O . ILE A 1 87 ? 2.628 0.540 2.060 1.00 97.25 87 ILE A O 1
ATOM 699 N N . ARG A 1 88 ? 3.385 -0.740 0.376 1.00 95.81 88 ARG A N 1
ATOM 700 C CA . ARG A 1 88 ? 4.528 0.111 -0.013 1.00 95.81 88 ARG A CA 1
ATOM 701 C C . ARG A 1 88 ? 4.086 1.352 -0.798 1.00 95.81 88 ARG A C 1
ATOM 703 O O . ARG A 1 88 ? 4.556 1.641 -1.893 1.00 95.81 88 ARG A O 1
ATOM 710 N N . VAL A 1 89 ? 3.144 2.083 -0.212 1.00 94.31 89 VAL A N 1
ATOM 711 C CA . VAL A 1 89 ? 2.711 3.427 -0.594 1.00 94.31 89 VAL A CA 1
ATOM 712 C C . VAL A 1 89 ? 3.097 4.359 0.552 1.00 94.31 89 VAL A C 1
ATOM 714 O O . VAL A 1 89 ? 2.796 4.025 1.701 1.00 94.31 89 VAL A O 1
ATOM 717 N N . PRO A 1 90 ? 3.751 5.504 0.285 1.00 95.06 90 PRO A N 1
ATOM 718 C CA . PRO A 1 90 ? 4.083 6.463 1.330 1.00 95.06 90 PRO A CA 1
ATOM 719 C C . PRO A 1 90 ? 2.859 6.852 2.140 1.00 95.06 90 PRO A C 1
ATOM 721 O O . PRO A 1 90 ? 1.810 7.193 1.581 1.00 95.06 90 PRO A O 1
ATOM 724 N N . TYR A 1 91 ? 3.001 6.822 3.459 1.00 95.69 91 TYR A N 1
ATOM 725 C CA . TYR A 1 91 ? 1.915 7.208 4.335 1.00 95.69 91 TYR A CA 1
ATOM 726 C C . TYR A 1 91 ? 1.498 8.666 4.098 1.00 95.69 91 TYR A C 1
ATOM 728 O O . TYR A 1 91 ? 2.307 9.572 3.902 1.00 95.69 91 TYR A O 1
ATOM 736 N N . SER A 1 92 ? 0.193 8.905 4.172 1.00 94.94 92 SER A N 1
ATOM 737 C CA . SER A 1 92 ? -0.395 10.236 4.196 1.00 94.94 92 SER A CA 1
ATOM 738 C C . SER A 1 92 ? -1.635 10.201 5.068 1.00 94.94 92 SER A C 1
ATOM 740 O O . SER A 1 92 ? -2.470 9.311 4.929 1.00 94.94 92 SER A O 1
ATOM 742 N N . ARG A 1 93 ? -1.821 11.228 5.903 1.00 94.94 93 ARG A N 1
ATOM 743 C CA . ARG A 1 93 ? -3.019 11.378 6.750 1.00 94.94 93 ARG A CA 1
ATOM 744 C C . ARG A 1 93 ? -4.338 11.444 5.968 1.00 94.94 93 ARG A C 1
ATOM 746 O O . ARG A 1 93 ? -5.402 11.419 6.573 1.00 94.94 93 ARG A O 1
ATOM 753 N N . TRP A 1 94 ? -4.269 11.631 4.650 1.00 95.25 94 TRP A N 1
ATOM 754 C CA . TRP A 1 94 ? -5.427 11.679 3.760 1.00 95.25 94 TRP A CA 1
ATOM 755 C C . TRP A 1 94 ? -5.827 10.312 3.217 1.00 95.25 94 TRP A C 1
ATOM 757 O O . TRP A 1 94 ? -6.954 10.177 2.748 1.00 95.25 94 TRP A O 1
ATOM 767 N N . LEU A 1 95 ? -4.935 9.320 3.285 1.00 96.62 95 LEU A N 1
ATOM 768 C CA . LEU A 1 95 ? -5.237 7.970 2.838 1.00 96.62 95 LEU A CA 1
ATOM 769 C C . LEU A 1 95 ? -6.282 7.338 3.754 1.00 96.62 95 LEU A C 1
ATOM 771 O O . LEU A 1 95 ? -6.198 7.407 4.981 1.00 96.62 95 LEU A O 1
ATOM 775 N N . GLY A 1 96 ? -7.286 6.734 3.137 1.00 97.62 96 GLY A N 1
ATOM 776 C CA . GLY A 1 96 ? -8.377 6.075 3.825 1.00 97.62 96 GLY A CA 1
ATOM 777 C C . GLY A 1 96 ? -8.985 4.963 2.990 1.00 97.62 96 GLY A C 1
ATOM 778 O O . GLY A 1 96 ? -8.809 4.900 1.770 1.00 97.62 96 GLY A O 1
ATOM 779 N N . LEU A 1 97 ? -9.709 4.090 3.677 1.00 98.19 97 LEU A N 1
ATOM 780 C CA . LEU A 1 97 ? -10.514 3.063 3.046 1.00 98.19 97 LEU A CA 1
ATOM 781 C C . LEU A 1 97 ? -11.798 3.668 2.485 1.00 98.19 97 LEU A C 1
ATOM 783 O O . LEU A 1 97 ? -12.461 4.475 3.143 1.00 98.19 97 LEU A O 1
ATOM 787 N N . VAL A 1 98 ? -12.139 3.268 1.266 1.00 97.88 98 VAL A N 1
ATOM 788 C CA . VAL A 1 98 ? -13.335 3.724 0.555 1.00 97.88 98 VAL A CA 1
ATOM 789 C C . VAL A 1 98 ? -14.186 2.546 0.087 1.00 97.88 98 VAL A C 1
ATOM 791 O O . VAL A 1 98 ? -13.704 1.419 -0.043 1.00 97.88 98 VAL A O 1
ATOM 794 N N . ASP A 1 99 ? -15.471 2.801 -0.141 1.00 97.00 99 ASP A N 1
ATOM 795 C CA . ASP A 1 99 ? -16.363 1.858 -0.811 1.00 97.00 99 ASP A CA 1
ATOM 796 C C . ASP A 1 99 ? -16.112 1.818 -2.330 1.00 97.00 99 ASP A C 1
ATOM 798 O O . ASP A 1 99 ? -15.194 2.445 -2.860 1.00 97.00 99 ASP A O 1
ATOM 802 N N . GLU A 1 100 ? -16.921 1.051 -3.062 1.00 96.00 100 GLU A N 1
ATOM 803 C CA . GLU A 1 100 ? -16.761 0.893 -4.514 1.00 96.00 100 GLU A CA 1
ATOM 804 C C . GLU A 1 100 ? -17.070 2.167 -5.312 1.00 96.00 100 GLU A C 1
ATOM 806 O O . GLU A 1 100 ? -16.756 2.243 -6.499 1.00 96.00 100 GLU A O 1
ATOM 811 N N . GLN A 1 101 ? -17.703 3.154 -4.677 1.00 94.50 101 GLN A N 1
ATOM 812 C CA . GLN A 1 101 ? -18.033 4.452 -5.252 1.00 94.50 101 GLN A CA 1
ATOM 813 C C . GLN A 1 101 ? -17.008 5.528 -4.856 1.00 94.50 101 GLN A C 1
ATOM 815 O O . GLN A 1 101 ? -17.165 6.690 -5.238 1.00 94.50 101 GLN A O 1
ATOM 820 N N . GLY A 1 102 ? -15.957 5.162 -4.112 1.00 93.56 102 GLY A N 1
ATOM 821 C CA . GLY A 1 102 ? -14.918 6.079 -3.650 1.00 93.56 102 GLY A CA 1
ATOM 822 C C . GLY A 1 102 ? -15.329 6.924 -2.441 1.00 93.56 102 GLY A C 1
ATOM 823 O O . GLY A 1 102 ? -14.648 7.900 -2.115 1.00 93.56 102 GLY A O 1
ATOM 824 N N . LYS A 1 103 ? -16.434 6.587 -1.764 1.00 95.12 103 LYS A N 1
ATOM 825 C CA . LYS A 1 103 ? -16.853 7.262 -0.532 1.00 95.12 103 LYS A CA 1
ATOM 826 C C . LYS A 1 103 ? -16.104 6.668 0.660 1.00 95.12 103 LYS A C 1
ATOM 828 O O . LYS A 1 103 ? -15.992 5.453 0.785 1.00 95.12 103 LYS A O 1
ATOM 833 N N . SER A 1 104 ? -15.621 7.530 1.554 1.00 96.19 104 SER A N 1
ATOM 834 C CA . SER A 1 104 ? -14.936 7.120 2.785 1.00 96.19 104 SER A CA 1
ATOM 835 C C . SER A 1 104 ? -15.777 6.157 3.621 1.00 96.19 104 SER A C 1
ATOM 837 O O . SER A 1 104 ? -16.951 6.427 3.893 1.00 96.19 104 SER A O 1
ATOM 839 N N . LEU A 1 105 ? -15.147 5.071 4.062 1.00 97.00 105 LEU A N 1
ATOM 840 C CA . LEU A 1 105 ? -15.707 4.147 5.040 1.00 97.00 105 LEU A CA 1
ATOM 841 C C . LEU A 1 105 ? -15.530 4.682 6.463 1.00 97.00 105 LEU A C 1
ATOM 843 O O . LEU A 1 105 ? -14.667 5.520 6.741 1.00 97.00 105 LEU A O 1
ATOM 847 N N . GLU A 1 106 ? -16.369 4.189 7.369 1.00 96.12 106 GLU A N 1
ATOM 848 C CA . GLU A 1 106 ? -16.293 4.545 8.781 1.00 96.12 106 GLU A CA 1
ATOM 849 C C . GLU A 1 106 ? -14.998 4.024 9.411 1.00 96.12 106 GLU A C 1
ATOM 851 O O . GLU A 1 106 ? -14.520 2.928 9.113 1.00 96.12 106 GLU A O 1
ATOM 856 N N . ARG A 1 107 ? -14.436 4.835 10.310 1.00 96.62 107 ARG A N 1
ATOM 857 C CA . ARG A 1 107 ? -13.301 4.454 11.157 1.00 96.62 107 ARG A CA 1
ATOM 858 C C . ARG A 1 107 ? -13.730 3.392 12.171 1.00 96.62 107 ARG A C 1
ATOM 860 O O . ARG A 1 107 ? -14.929 3.281 12.431 1.00 96.62 107 ARG A O 1
ATOM 867 N N . PRO A 1 108 ? -12.785 2.686 12.815 1.00 97.75 108 PRO A N 1
ATOM 868 C CA . PRO A 1 108 ? -13.112 1.863 13.972 1.00 97.75 108 PRO A CA 1
ATOM 869 C C . PRO A 1 108 ? -13.891 2.667 15.019 1.00 97.75 108 PRO A C 1
ATOM 871 O O . PRO A 1 108 ? -13.499 3.784 15.364 1.00 97.75 108 PRO A O 1
ATOM 874 N N . GLN A 1 109 ? -15.009 2.115 15.488 1.00 97.31 109 GLN A N 1
ATOM 875 C CA . GLN A 1 109 ? -15.897 2.774 16.448 1.00 97.31 109 GLN A CA 1
ATOM 876 C C . GLN A 1 109 ? -15.689 2.180 17.834 1.00 97.31 109 GLN A C 1
ATOM 878 O O . GLN A 1 109 ? -15.619 0.965 17.971 1.00 97.31 109 GLN A O 1
ATOM 883 N N . GLU A 1 110 ? -15.588 3.015 18.867 1.00 96.88 110 GLU A N 1
ATOM 884 C CA . GLU A 1 110 ? -15.518 2.515 20.241 1.00 96.88 110 GLU A CA 1
ATOM 885 C C . GLU A 1 110 ? -16.820 1.770 20.580 1.00 96.88 110 GLU A C 1
ATOM 887 O O . GLU A 1 110 ? -17.918 2.292 20.362 1.00 96.88 110 GLU A O 1
ATOM 892 N N . THR A 1 111 ? -16.685 0.553 21.103 1.00 96.75 111 THR A N 1
ATOM 893 C CA . THR A 1 111 ? -17.810 -0.300 21.513 1.00 96.75 111 THR A CA 1
ATOM 894 C C . THR A 1 111 ? -18.606 0.347 22.650 1.00 96.75 111 THR A C 1
ATOM 896 O O . THR A 1 111 ? -18.042 1.033 23.504 1.00 96.75 111 THR A O 1
ATOM 899 N N . GLU A 1 112 ? -19.916 0.102 22.719 1.00 96.31 112 GLU A N 1
ATOM 900 C CA . GLU A 1 112 ? -20.756 0.652 23.799 1.00 96.31 112 GLU A CA 1
ATOM 901 C C . GLU A 1 112 ? -20.311 0.171 25.190 1.00 96.31 112 GLU A C 1
ATOM 903 O O . GLU A 1 112 ? -20.298 0.946 26.143 1.00 96.31 112 GLU A O 1
ATOM 908 N N . GLU A 1 113 ? -19.854 -1.078 25.299 1.00 95.06 113 GLU A N 1
ATOM 909 C CA . GLU A 1 113 ? -19.290 -1.634 26.535 1.00 95.06 113 GLU A CA 1
ATOM 910 C C . GLU A 1 113 ? -18.049 -0.855 27.001 1.00 95.06 113 GLU A C 1
ATOM 912 O O . GLU A 1 113 ? -17.898 -0.570 28.190 1.00 95.06 113 GLU A O 1
ATOM 917 N N . SER A 1 114 ? -17.184 -0.457 26.062 1.00 95.38 114 SER A N 1
ATOM 918 C CA . SER A 1 114 ? -16.022 0.390 26.344 1.00 95.38 114 SER A CA 1
ATOM 919 C C . SER A 1 114 ? -16.422 1.783 26.815 1.00 95.38 114 SER A C 1
ATOM 921 O O . SER A 1 114 ? -15.875 2.277 27.802 1.00 95.38 114 SER A O 1
ATOM 923 N N . LYS A 1 115 ? -17.419 2.396 26.167 1.00 95.25 115 LYS A N 1
ATOM 924 C CA . LYS A 1 115 ? -17.928 3.721 26.552 1.00 95.25 115 LYS A CA 1
ATOM 925 C C . LYS A 1 115 ? -18.526 3.720 27.955 1.00 95.25 115 LYS A C 1
ATOM 927 O O . LYS A 1 115 ? -18.347 4.685 28.687 1.00 95.25 115 LYS A O 1
ATOM 932 N N . LEU A 1 116 ? -19.241 2.660 28.334 1.00 95.62 116 LEU A N 1
ATOM 933 C CA . LEU A 1 116 ? -19.790 2.523 29.686 1.00 95.62 116 LEU A CA 1
ATOM 934 C C . LEU A 1 116 ? -18.674 2.359 30.720 1.00 95.62 116 LEU A C 1
ATOM 936 O O . LEU A 1 116 ? -18.671 3.045 31.735 1.00 95.62 116 LEU A O 1
ATOM 940 N N . ARG A 1 117 ? -17.684 1.510 30.431 1.00 95.25 117 ARG A N 1
ATOM 941 C CA . ARG A 1 117 ? -16.539 1.291 31.321 1.00 95.25 117 ARG A CA 1
ATOM 942 C C . ARG A 1 117 ? -15.711 2.564 31.532 1.00 95.25 117 ARG A C 1
ATOM 944 O O . ARG A 1 117 ? -15.323 2.849 32.658 1.00 95.25 117 ARG A O 1
ATOM 951 N N . THR A 1 118 ? -15.474 3.346 30.480 1.00 93.06 118 THR A N 1
ATOM 952 C CA . THR A 1 118 ? -14.678 4.584 30.569 1.00 93.06 118 THR A CA 1
ATOM 953 C C . THR A 1 118 ? -15.396 5.737 31.271 1.00 93.06 118 THR A C 1
ATOM 955 O O . THR A 1 118 ? -14.736 6.654 31.750 1.00 93.06 118 THR A O 1
ATOM 958 N N . GLN A 1 119 ? -16.728 5.688 31.390 1.00 93.25 119 GLN A N 1
ATOM 959 C CA . GLN A 1 119 ? -17.480 6.615 32.247 1.00 93.25 119 GLN A CA 1
ATOM 960 C C . GLN A 1 119 ? -17.235 6.359 33.740 1.00 93.25 119 GLN A C 1
ATOM 962 O O . GLN A 1 119 ? -17.337 7.286 34.540 1.00 93.25 119 GLN A O 1
ATOM 967 N N . GLU A 1 120 ? -16.938 5.113 34.114 1.00 93.44 120 GLU A N 1
ATOM 968 C CA . GLU A 1 120 ? -16.635 4.724 35.495 1.00 93.44 120 GLU A CA 1
ATOM 969 C C . GLU A 1 120 ? -15.135 4.846 35.808 1.00 93.44 120 GLU A C 1
ATOM 971 O O . GLU A 1 120 ? -14.766 5.244 36.913 1.00 93.44 120 GLU A O 1
ATOM 976 N N . ASP A 1 121 ? -14.278 4.536 34.831 1.00 94.12 121 ASP A N 1
ATOM 977 C CA . ASP A 1 121 ? -12.819 4.597 34.922 1.00 94.12 121 ASP A CA 1
ATOM 978 C C . ASP A 1 121 ? -12.214 5.123 33.611 1.00 94.12 121 ASP A C 1
ATOM 980 O O . ASP A 1 121 ? -12.036 4.379 32.645 1.00 94.12 121 ASP A O 1
ATOM 984 N N . GLU A 1 122 ? -11.841 6.405 33.587 1.00 90.75 122 GLU A N 1
ATOM 985 C CA . GLU A 1 122 ? -11.234 7.060 32.416 1.00 90.75 122 GLU A CA 1
ATOM 986 C C . GLU A 1 122 ? -9.914 6.408 31.961 1.00 90.75 122 GLU A C 1
ATOM 988 O O . GLU A 1 122 ? -9.477 6.635 30.833 1.00 90.75 122 GLU A O 1
ATOM 993 N N . THR A 1 123 ? -9.270 5.601 32.814 1.00 93.50 123 THR A N 1
ATOM 994 C CA . THR A 1 123 ? -8.013 4.904 32.497 1.00 93.50 123 THR A CA 1
ATOM 995 C C . THR A 1 123 ? -8.221 3.508 31.916 1.00 93.50 123 THR A C 1
ATOM 997 O O . THR A 1 123 ? -7.257 2.866 31.487 1.00 93.50 123 THR A O 1
ATOM 1000 N N . ALA A 1 124 ? -9.466 3.029 31.873 1.00 92.69 124 ALA A N 1
ATOM 1001 C CA . ALA A 1 124 ? -9.775 1.714 31.348 1.00 92.69 124 ALA A CA 1
ATOM 1002 C C . ALA A 1 124 ? -9.439 1.609 29.844 1.00 92.69 124 ALA A C 1
ATOM 1004 O O . ALA A 1 124 ? -9.796 2.501 29.070 1.00 92.69 124 ALA A O 1
ATOM 1005 N N . PRO A 1 125 ? -8.816 0.500 29.390 1.00 93.00 125 PRO A N 1
ATOM 1006 C CA . PRO A 1 125 ? -8.516 0.300 27.976 1.00 93.00 125 PRO A CA 1
ATOM 1007 C C . PRO A 1 125 ? -9.772 0.321 27.105 1.00 93.00 125 PRO A C 1
ATOM 1009 O O . PRO A 1 125 ? -10.779 -0.337 27.415 1.00 93.00 125 PRO A O 1
ATOM 1012 N N . LYS A 1 126 ? -9.689 1.039 25.983 1.00 95.44 126 LYS A N 1
ATOM 1013 C CA . LYS A 1 126 ? -10.790 1.131 25.031 1.00 95.44 126 LYS A CA 1
ATOM 1014 C C . LYS A 1 126 ? -10.839 -0.072 24.104 1.00 95.44 126 LYS A C 1
ATOM 1016 O O . LYS A 1 126 ? -9.812 -0.608 23.697 1.00 95.44 126 LYS A O 1
ATOM 1021 N N . THR A 1 127 ? -12.049 -0.480 23.738 1.00 96.19 127 THR A N 1
ATOM 1022 C CA . THR A 1 127 ? -12.279 -1.550 22.757 1.00 96.19 127 THR A CA 1
ATOM 1023 C C . THR A 1 127 ? -13.091 -1.025 21.583 1.00 96.19 127 THR A C 1
ATOM 1025 O O . THR A 1 127 ? -14.067 -0.299 21.782 1.00 96.19 127 THR A O 1
ATOM 1028 N N . TYR A 1 128 ? -12.691 -1.392 20.361 1.00 97.38 128 TYR A N 1
ATOM 1029 C CA . TYR A 1 128 ? -13.241 -0.852 19.115 1.00 97.38 128 TYR A CA 1
ATOM 1030 C C . TYR A 1 128 ? -13.737 -1.942 18.165 1.00 97.38 128 TYR A C 1
ATOM 1032 O O . TYR A 1 128 ? -13.086 -2.972 17.988 1.00 97.38 128 TYR A O 1
ATOM 1040 N N . ASP A 1 129 ? -14.824 -1.639 17.464 1.00 97.19 129 ASP A N 1
ATOM 1041 C CA . ASP A 1 129 ? -15.322 -2.389 16.319 1.00 97.19 129 ASP A CA 1
ATOM 1042 C C . ASP A 1 129 ? -14.632 -1.910 15.038 1.00 97.19 129 ASP A C 1
ATOM 1044 O O . ASP A 1 129 ? -14.960 -0.867 14.465 1.00 97.19 129 ASP A O 1
ATOM 1048 N N . ASN A 1 130 ? -13.666 -2.693 14.558 1.00 97.25 130 ASN A N 1
ATOM 1049 C CA . ASN A 1 130 ? -13.000 -2.467 13.278 1.00 97.25 130 ASN A CA 1
ATOM 1050 C C . ASN A 1 130 ? -13.713 -3.239 12.155 1.00 97.25 130 ASN A C 1
ATOM 1052 O O . ASN A 1 130 ? -13.243 -4.283 11.714 1.00 97.25 130 ASN A O 1
ATOM 1056 N N . ILE A 1 131 ? -14.874 -2.758 11.704 1.00 97.62 131 ILE A N 1
ATOM 1057 C CA . ILE A 1 131 ? -15.701 -3.476 10.712 1.00 97.62 131 ILE A CA 1
ATOM 1058 C C . ILE A 1 131 ? -15.104 -3.424 9.298 1.00 97.62 131 ILE A C 1
ATOM 1060 O O . ILE A 1 131 ? -15.178 -4.405 8.545 1.00 97.62 131 ILE A O 1
ATOM 1064 N N . HIS A 1 132 ? -14.526 -2.278 8.935 1.00 97.88 132 HIS A N 1
ATOM 1065 C CA . HIS A 1 132 ? -14.066 -1.981 7.578 1.00 97.88 132 HIS A CA 1
ATOM 1066 C C . HIS A 1 132 ? -12.555 -2.082 7.394 1.00 97.88 132 HIS A C 1
ATOM 1068 O O . HIS A 1 132 ? -12.103 -2.126 6.256 1.00 97.88 132 HIS A O 1
ATOM 1074 N N . GLY A 1 133 ? -11.784 -2.166 8.475 1.00 98.06 133 GLY A N 1
ATOM 1075 C CA . GLY A 1 133 ? -10.340 -1.984 8.453 1.00 98.06 133 GLY A CA 1
ATOM 1076 C C . GLY A 1 133 ? -9.936 -0.558 8.805 1.00 98.06 133 GLY A C 1
ATOM 1077 O O . GLY A 1 133 ? -10.749 0.367 8.847 1.00 98.06 133 GLY A O 1
ATOM 1078 N N . CYS A 1 134 ? -8.646 -0.385 9.055 1.00 98.38 134 CYS A N 1
ATOM 1079 C CA . CYS A 1 134 ? -8.043 0.912 9.320 1.00 98.38 134 CYS A CA 1
ATOM 1080 C C . CYS A 1 134 ? -6.578 0.910 8.882 1.00 98.38 134 CYS A C 1
ATOM 1082 O O . CYS A 1 134 ? -6.024 -0.140 8.548 1.00 98.38 134 CYS A O 1
ATOM 1084 N N . LEU A 1 135 ? -5.979 2.095 8.831 1.00 98.25 135 LEU A N 1
ATOM 1085 C CA . LEU A 1 135 ? -4.628 2.301 8.330 1.00 98.25 135 LEU A CA 1
ATOM 1086 C C . LEU A 1 135 ? -3.715 2.804 9.444 1.00 98.25 135 LEU A C 1
ATOM 1088 O O . LEU A 1 135 ? -4.038 3.779 10.123 1.00 98.25 135 LEU A O 1
ATOM 1092 N N . ASN A 1 136 ? -2.555 2.178 9.576 1.00 97.44 136 ASN A N 1
ATOM 1093 C CA . ASN A 1 136 ? -1.458 2.641 10.408 1.00 97.44 136 ASN A CA 1
ATOM 1094 C C . ASN A 1 136 ? -0.364 3.268 9.548 1.00 97.44 136 ASN A C 1
ATOM 1096 O O . ASN A 1 136 ? -0.195 2.950 8.367 1.00 97.44 136 ASN A O 1
ATOM 1100 N N . LYS A 1 137 ? 0.406 4.143 10.187 1.00 96.62 137 LYS A N 1
ATOM 1101 C CA . LYS A 1 137 ? 1.716 4.557 9.707 1.00 96.62 137 LYS A CA 1
ATOM 1102 C C . LYS A 1 137 ? 2.752 3.656 10.360 1.00 96.62 137 LYS A C 1
ATOM 1104 O O . LYS A 1 137 ? 2.820 3.635 11.587 1.00 96.62 137 LYS A O 1
ATOM 1109 N N . ILE A 1 138 ? 3.563 2.973 9.565 1.00 95.25 138 ILE A N 1
ATOM 1110 C CA . ILE A 1 138 ? 4.694 2.198 10.078 1.00 95.25 138 ILE A CA 1
ATOM 1111 C C . ILE A 1 138 ? 5.999 2.737 9.504 1.00 95.25 138 ILE A C 1
ATOM 1113 O O . ILE A 1 138 ? 6.034 3.182 8.360 1.00 95.25 138 ILE A O 1
ATOM 1117 N N . GLU A 1 139 ? 7.065 2.700 10.296 1.00 92.00 139 GLU A N 1
ATOM 1118 C CA . GLU A 1 139 ? 8.418 2.982 9.820 1.00 92.00 139 GLU A CA 1
ATOM 1119 C C . GLU A 1 139 ? 9.110 1.651 9.519 1.00 92.00 139 GLU A C 1
ATOM 1121 O O . GLU A 1 139 ? 9.166 0.774 10.384 1.00 92.00 139 GLU A O 1
ATOM 1126 N N . GLU A 1 140 ? 9.619 1.477 8.299 1.00 80.31 140 GLU A N 1
ATOM 1127 C CA . GLU A 1 140 ? 10.308 0.246 7.908 1.00 80.31 140 GLU A CA 1
ATOM 1128 C C . GLU A 1 140 ? 11.669 0.529 7.264 1.00 80.31 140 GLU A C 1
ATOM 1130 O O . GLU A 1 140 ? 11.848 1.437 6.446 1.00 80.31 140 GLU A O 1
ATOM 1135 N N . GLY A 1 141 ? 12.631 -0.336 7.581 1.00 75.94 141 GLY A N 1
ATOM 1136 C CA . GLY A 1 141 ? 13.914 -0.399 6.901 1.00 75.94 141 GLY A CA 1
ATOM 1137 C C . GLY A 1 141 ? 14.915 0.673 7.346 1.00 75.94 141 GLY A C 1
ATOM 1138 O O . GLY A 1 141 ? 14.630 1.540 8.166 1.00 75.94 141 GLY A O 1
ATOM 1139 N N . PRO A 1 142 ? 16.143 0.628 6.808 1.00 79.56 142 PRO A N 1
ATOM 1140 C CA . PRO A 1 142 ? 17.256 1.455 7.278 1.00 79.56 142 PRO A CA 1
ATOM 1141 C C . PRO A 1 142 ? 17.183 2.919 6.816 1.00 79.56 142 PRO A C 1
ATOM 1143 O O . PRO A 1 142 ? 18.124 3.679 7.040 1.00 79.56 142 PRO A O 1
ATOM 1146 N N . TYR A 1 143 ? 16.121 3.298 6.105 1.00 84.44 143 TYR A N 1
ATOM 1147 C CA . TYR A 1 143 ? 15.993 4.608 5.475 1.00 84.44 143 TYR A CA 1
ATOM 1148 C C . TYR A 1 143 ? 14.941 5.511 6.125 1.00 84.44 143 TYR A C 1
ATOM 1150 O O . TYR A 1 143 ? 14.819 6.653 5.687 1.00 84.44 143 TYR A O 1
ATOM 1158 N N . GLY A 1 144 ? 14.231 5.020 7.148 1.00 87.06 144 GLY A N 1
ATOM 1159 C CA . GLY A 1 144 ? 13.190 5.774 7.849 1.00 87.06 144 GLY A CA 1
ATOM 1160 C C . GLY A 1 144 ? 11.981 6.090 6.970 1.00 87.06 144 GLY A C 1
ATOM 1161 O O . GLY A 1 144 ? 11.406 7.170 7.084 1.00 87.06 144 GLY A O 1
ATOM 1162 N N . ASP A 1 145 ? 11.643 5.198 6.033 1.00 92.50 145 ASP A N 1
ATOM 1163 C CA . ASP A 1 145 ? 10.453 5.374 5.204 1.00 92.50 145 ASP A CA 1
ATOM 1164 C C . ASP A 1 145 ? 9.197 5.085 6.011 1.00 92.50 145 ASP A C 1
ATOM 1166 O O . ASP A 1 145 ? 9.110 4.075 6.711 1.00 92.50 145 ASP A O 1
ATOM 1170 N N . GLU A 1 146 ? 8.207 5.954 5.847 1.00 95.62 146 GLU A N 1
ATOM 1171 C CA . GLU A 1 146 ? 6.892 5.791 6.444 1.00 95.62 146 GLU A CA 1
ATOM 1172 C C . GLU A 1 146 ? 5.935 5.166 5.422 1.00 95.62 146 GLU A C 1
ATOM 1174 O O . GLU A 1 146 ? 5.565 5.793 4.422 1.00 95.62 146 GLU A O 1
ATOM 1179 N N . TRP A 1 147 ? 5.511 3.936 5.689 1.00 96.69 147 TRP A N 1
ATOM 1180 C CA . TRP A 1 147 ? 4.605 3.165 4.845 1.00 96.69 147 TRP A CA 1
ATOM 1181 C C . TRP A 1 147 ? 3.217 3.044 5.463 1.00 96.69 147 TRP A C 1
ATOM 1183 O O . TRP A 1 147 ? 3.002 3.293 6.653 1.00 96.69 147 TRP A O 1
ATOM 1193 N N . VAL A 1 148 ? 2.260 2.647 4.629 1.00 97.50 148 VAL A N 1
ATOM 1194 C CA . VAL A 1 148 ? 0.903 2.324 5.060 1.00 97.50 148 VAL A CA 1
ATOM 1195 C C . VAL A 1 148 ? 0.857 0.866 5.504 1.00 97.50 148 VAL A C 1
ATOM 1197 O O . VAL A 1 148 ? 1.246 -0.025 4.759 1.00 97.50 148 VAL A O 1
ATOM 1200 N N . GLU A 1 149 ? 0.305 0.602 6.680 1.00 98.06 149 GLU A N 1
ATOM 1201 C CA . GLU A 1 149 ? -0.125 -0.740 7.070 1.00 98.06 149 GLU A CA 1
ATOM 1202 C C . GLU A 1 149 ? -1.654 -0.777 7.116 1.00 98.06 149 GLU A C 1
ATOM 1204 O O . GLU A 1 149 ? -2.287 0.046 7.771 1.00 98.06 149 GLU A O 1
ATOM 1209 N N . LEU A 1 150 ? -2.258 -1.732 6.415 1.00 98.62 150 LEU A N 1
ATOM 1210 C CA . LEU A 1 150 ? -3.682 -2.025 6.506 1.00 98.62 150 LEU A CA 1
ATOM 1211 C C . LEU A 1 150 ? -3.916 -3.073 7.595 1.00 98.62 150 LEU A C 1
ATOM 1213 O O . LEU A 1 150 ? -3.462 -4.210 7.470 1.00 98.62 150 LEU A O 1
ATOM 1217 N N . LEU A 1 151 ? -4.696 -2.722 8.617 1.00 98.50 151 LEU A N 1
ATOM 1218 C CA . LEU A 1 151 ? -5.271 -3.686 9.549 1.00 98.50 151 LEU A CA 1
ATOM 1219 C C . LEU A 1 151 ? -6.601 -4.196 8.982 1.00 98.50 151 LEU A C 1
ATOM 1221 O O . LEU A 1 151 ? -7.645 -3.553 9.129 1.00 98.50 151 LEU A O 1
ATOM 1225 N N . ALA A 1 152 ? -6.557 -5.352 8.321 1.00 98.44 152 ALA A N 1
ATOM 1226 C CA . ALA A 1 152 ? -7.712 -5.999 7.715 1.00 98.44 152 ALA A CA 1
ATOM 1227 C C . ALA A 1 152 ? -8.404 -6.940 8.723 1.00 98.44 152 ALA A C 1
ATOM 1229 O O . ALA A 1 152 ? -7.836 -7.971 9.090 1.00 98.44 152 ALA A O 1
ATOM 1230 N N . PRO A 1 153 ? -9.645 -6.653 9.159 1.00 98.00 153 PRO A N 1
ATOM 1231 C CA . PRO A 1 153 ? -10.364 -7.497 10.120 1.00 98.00 153 PRO A CA 1
ATOM 1232 C C . PRO A 1 153 ? -10.825 -8.843 9.541 1.00 98.00 153 PRO A C 1
ATOM 1234 O O . PRO A 1 153 ? -11.178 -9.747 10.296 1.00 98.00 153 PRO A O 1
ATOM 1237 N N . LYS A 1 154 ? -10.878 -8.984 8.210 1.00 98.38 154 LYS A N 1
ATOM 1238 C CA . LYS A 1 154 ? -11.403 -10.168 7.516 1.00 98.38 154 LYS A CA 1
ATOM 1239 C C . LYS A 1 154 ? -10.844 -10.278 6.089 1.00 98.38 154 LYS A C 1
ATOM 1241 O O . LYS A 1 154 ? -10.356 -9.282 5.561 1.00 98.38 154 LYS A O 1
ATOM 1246 N N . PRO A 1 155 ? -10.936 -11.454 5.443 1.00 98.56 155 PRO A N 1
ATOM 1247 C CA . PRO A 1 155 ? -10.701 -11.563 4.007 1.00 98.56 155 PRO A CA 1
ATOM 1248 C C . PRO A 1 155 ? -11.645 -10.651 3.214 1.00 98.56 155 PRO A C 1
ATOM 1250 O O . PRO A 1 155 ? -12.808 -10.475 3.592 1.00 98.56 155 PRO A O 1
ATOM 1253 N N . GLY A 1 156 ? -11.182 -10.114 2.089 1.00 98.31 156 GLY A N 1
ATOM 1254 C CA . GLY A 1 156 ? -12.022 -9.299 1.217 1.00 98.31 156 GLY A CA 1
ATOM 1255 C C . GLY A 1 156 ? -11.256 -8.372 0.285 1.00 98.31 156 GLY A C 1
ATOM 1256 O O . GLY A 1 156 ? -10.038 -8.455 0.145 1.00 98.31 156 GLY A O 1
ATOM 1257 N N . VAL A 1 157 ? -12.006 -7.483 -0.366 1.00 98.44 157 VAL A N 1
ATOM 1258 C CA . VAL A 1 157 ? -11.463 -6.436 -1.234 1.00 98.44 157 VAL A CA 1
ATOM 1259 C C . VAL A 1 157 ? -11.489 -5.110 -0.488 1.00 98.44 157 VAL A C 1
ATOM 1261 O O . VAL A 1 157 ? -12.545 -4.649 -0.058 1.00 98.44 157 VAL A O 1
ATOM 1264 N N . TYR A 1 158 ? -10.322 -4.492 -0.383 1.00 98.62 158 TYR A N 1
ATOM 1265 C CA . TYR A 1 158 ? -10.093 -3.202 0.247 1.00 98.62 158 TYR A CA 1
ATOM 1266 C C . TYR A 1 158 ? -9.714 -2.189 -0.828 1.00 98.62 158 TYR A C 1
ATOM 1268 O O . TYR A 1 158 ? -8.957 -2.500 -1.747 1.00 98.62 158 TYR A O 1
ATOM 1276 N N . ARG A 1 159 ? -10.244 -0.971 -0.728 1.00 98.50 159 ARG A N 1
ATOM 1277 C CA . ARG A 1 159 ? -9.919 0.124 -1.645 1.00 98.50 159 ARG A CA 1
ATOM 1278 C C . ARG A 1 159 ? -9.285 1.250 -0.862 1.00 98.50 159 ARG A C 1
ATOM 1280 O O . ARG A 1 159 ? -9.863 1.717 0.113 1.00 98.50 159 ARG A O 1
ATOM 1287 N N . LEU A 1 160 ? -8.095 1.650 -1.284 1.00 97.56 160 LEU A N 1
ATOM 1288 C CA . LEU A 1 160 ? -7.310 2.709 -0.675 1.00 97.56 160 LEU A CA 1
ATOM 1289 C C . LEU A 1 160 ? -7.331 3.930 -1.593 1.00 97.56 160 LEU A C 1
ATOM 1291 O O . LEU A 1 160 ? -6.909 3.839 -2.746 1.00 97.56 160 LEU A O 1
ATOM 1295 N N . ALA A 1 161 ? -7.794 5.066 -1.081 1.00 97.25 161 ALA A N 1
ATOM 1296 C CA . ALA A 1 161 ? -7.845 6.333 -1.807 1.00 97.25 161 ALA A CA 1
ATOM 1297 C C . ALA A 1 161 ? -7.587 7.515 -0.859 1.00 97.25 161 ALA A C 1
ATOM 1299 O O . ALA A 1 161 ? -7.463 7.337 0.352 1.00 97.25 161 ALA A O 1
ATOM 1300 N N . ALA A 1 162 ? -7.513 8.732 -1.401 1.00 95.38 162 ALA A N 1
ATOM 1301 C CA . ALA A 1 162 ? -7.346 9.963 -0.621 1.00 95.38 162 ALA A CA 1
ATOM 1302 C C . ALA A 1 162 ? -8.419 11.023 -0.950 1.00 95.38 162 ALA A C 1
ATOM 1304 O O . ALA A 1 162 ? -8.081 12.108 -1.435 1.00 95.38 162 ALA A O 1
ATOM 1305 N N . PRO A 1 163 ? -9.721 10.739 -0.736 1.00 93.12 163 PRO A N 1
ATOM 1306 C CA . PRO A 1 163 ? -10.774 11.716 -0.985 1.00 93.12 163 PRO A CA 1
ATOM 1307 C C . PRO A 1 163 ? -10.658 12.906 -0.023 1.00 93.12 163 PRO A C 1
ATOM 1309 O O . PRO A 1 163 ? -10.331 12.762 1.159 1.00 93.12 163 PRO A O 1
ATOM 1312 N N . TYR A 1 164 ? -10.965 14.100 -0.526 1.00 88.12 164 TYR A N 1
ATOM 1313 C CA . TYR A 1 164 ? -10.991 15.307 0.295 1.00 88.12 164 TYR A CA 1
ATOM 1314 C C . TYR A 1 164 ? -12.189 15.289 1.254 1.00 88.12 164 TYR A C 1
ATOM 1316 O O . TYR A 1 164 ? -13.327 15.094 0.832 1.00 88.12 164 TYR A O 1
ATOM 1324 N N . GLN A 1 165 ? -11.940 15.516 2.545 1.00 87.50 165 GLN A N 1
ATOM 1325 C CA . GLN A 1 165 ? -12.954 15.476 3.603 1.00 87.50 165 GLN A CA 1
ATOM 1326 C C . GLN A 1 165 ? -12.482 16.220 4.864 1.00 87.50 165 GLN A C 1
ATOM 1328 O O . GLN A 1 165 ? -11.282 16.411 5.062 1.00 87.50 165 GLN A O 1
ATOM 1333 N N . LEU A 1 166 ? -13.422 16.616 5.734 1.00 88.50 166 LEU A N 1
ATOM 1334 C CA . LEU A 1 166 ? -13.123 17.359 6.969 1.00 88.50 166 LEU A CA 1
ATOM 1335 C C . LEU A 1 166 ? -12.291 16.530 7.964 1.00 88.50 166 LEU A C 1
ATOM 1337 O O . LEU A 1 166 ? -11.358 17.049 8.571 1.00 88.50 166 LEU A O 1
ATOM 1341 N N . GLN A 1 167 ? -12.625 15.245 8.114 1.00 90.31 167 GLN A N 1
ATOM 1342 C CA . GLN A 1 167 ? -11.891 14.283 8.936 1.00 90.31 167 GLN A CA 1
ATOM 1343 C C . GLN A 1 167 ? -11.168 13.285 8.021 1.00 90.31 167 GLN A C 1
ATOM 1345 O O . GLN A 1 167 ? -11.774 12.317 7.570 1.00 90.31 167 GLN A O 1
ATOM 1350 N N . PRO A 1 168 ? -9.892 13.528 7.689 1.00 92.69 168 PRO A N 1
ATOM 1351 C CA . PRO A 1 168 ? -9.196 12.805 6.631 1.00 92.69 168 PRO A CA 1
ATOM 1352 C C . PRO A 1 168 ? -8.792 11.393 7.043 1.00 92.69 168 PRO A C 1
ATOM 1354 O O . PRO A 1 168 ? -8.405 11.163 8.188 1.00 92.69 168 PRO A O 1
ATOM 1357 N N . GLY A 1 169 ? -8.863 10.472 6.087 1.00 95.50 169 GLY A N 1
ATOM 1358 C CA . GLY A 1 169 ? -8.378 9.107 6.226 1.00 95.50 169 GLY A CA 1
ATOM 1359 C C . GLY A 1 169 ? -9.167 8.226 7.194 1.00 95.50 169 GLY A C 1
ATOM 1360 O O . GLY A 1 169 ? -10.120 8.651 7.859 1.00 95.50 169 GLY A O 1
ATOM 1361 N N . THR A 1 170 ? -8.719 6.976 7.285 1.00 97.25 170 THR A N 1
ATOM 1362 C CA . THR A 1 170 ? -9.268 5.952 8.187 1.00 97.25 170 THR A CA 1
ATOM 1363 C C . THR A 1 170 ? -8.178 5.412 9.123 1.00 97.25 170 THR A C 1
ATOM 1365 O O . THR A 1 170 ? -7.819 4.238 9.009 1.00 97.25 170 THR A O 1
ATOM 1368 N N . PRO A 1 171 ? -7.590 6.252 9.998 1.00 97.19 171 PRO A N 1
ATOM 1369 C CA . PRO A 1 171 ? -6.527 5.818 10.899 1.00 97.19 171 PRO A CA 1
ATOM 1370 C C . PRO A 1 171 ? -7.037 4.779 11.903 1.00 97.19 171 PRO A C 1
ATOM 1372 O O . PRO A 1 171 ? -8.199 4.844 12.319 1.00 97.19 171 PRO A O 1
ATOM 1375 N N . CYS A 1 172 ? -6.179 3.843 12.306 1.00 97.69 172 CYS A N 1
ATOM 1376 C CA . CYS A 1 172 ? -6.483 2.998 13.456 1.00 97.69 172 CYS A CA 1
ATOM 1377 C C . CYS A 1 172 ? -6.394 3.811 14.762 1.00 97.69 172 CYS A C 1
ATOM 1379 O O . CYS A 1 172 ? -5.538 4.692 14.874 1.00 97.69 172 CYS A O 1
ATOM 1381 N N . PRO A 1 173 ? -7.270 3.538 15.746 1.00 96.38 173 PRO A N 1
ATOM 1382 C CA . PRO A 1 173 ? -7.050 3.928 17.135 1.00 96.38 173 PRO A CA 1
ATOM 1383 C C . PRO A 1 173 ? -5.743 3.342 17.669 1.00 96.38 173 PRO A C 1
ATOM 1385 O O . PRO A 1 173 ? -5.340 2.264 17.235 1.00 96.38 173 PRO A O 1
ATOM 1388 N N . GLU A 1 174 ? -5.141 4.011 18.651 1.00 93.12 174 GLU A N 1
ATOM 1389 C CA . GLU A 1 174 ? -3.879 3.594 19.277 1.00 93.12 174 GLU A CA 1
ATOM 1390 C C . GLU A 1 174 ? -3.955 2.164 19.837 1.00 93.12 174 GLU A C 1
ATOM 1392 O O . GLU A 1 174 ? -3.006 1.399 19.716 1.00 93.12 174 GLU A O 1
ATOM 1397 N N . GLU A 1 175 ? -5.115 1.759 20.357 1.00 93.44 175 GLU A N 1
ATOM 1398 C CA . GLU A 1 175 ? -5.360 0.419 20.899 1.00 93.44 175 GLU A CA 1
ATOM 1399 C C . GLU A 1 175 ? -5.384 -0.689 19.827 1.00 93.44 175 GLU A C 1
ATOM 1401 O O . GLU A 1 175 ? -5.298 -1.872 20.159 1.00 93.44 175 GLU A O 1
ATOM 1406 N N . LEU A 1 176 ? -5.521 -0.320 18.546 1.00 92.12 176 LEU A N 1
ATOM 1407 C CA . LEU A 1 176 ? -5.457 -1.231 17.396 1.00 92.12 176 LEU A CA 1
ATOM 1408 C C . LEU A 1 176 ? -4.156 -1.091 16.588 1.00 92.12 176 LEU A C 1
ATOM 1410 O O . LEU A 1 176 ? -3.915 -1.906 15.684 1.00 92.12 176 LEU A O 1
ATOM 1414 N N . SER A 1 177 ? -3.351 -0.064 16.870 1.00 82.31 177 SER A N 1
ATOM 1415 C CA . SER A 1 177 ? -2.121 0.241 16.136 1.00 82.31 177 SER A CA 1
ATOM 1416 C C . SER A 1 177 ? -1.008 -0.775 16.355 1.00 82.31 177 SER A C 1
ATOM 1418 O O . SER A 1 177 ? -1.049 -1.606 17.287 1.00 82.31 177 SER A O 1
#

Secondary structure (DSSP, 8-state):
--HHHHHHHTT--EEEEESSPPPTTTHHHHHHHHT--TTEEEEEE-SSEEEEEESSPPPSB-TTEEEEEE-SSEEEEEESSSEEEEEEEE--TT-EEE-TTSPBPPPPEEPHHHHHHHHH-TTSPP-EE-SS-EEEEEEETTTTEEEEEEEESSSEEEEEE----SS-S-BPPGGG-

Foldseek 3Di:
DDPLVVQQLLQPFKDKDFPDDDDPVCPVVCVVVVVPDPQWDWDDDDNTMTMTGGHPHHAQKDPPKHFPDDDPFKTKMFHAWFDKIWGSDADDQQKAWADPVRHGDDAWAFDPVQVVVCVVPVPDDTDTDGPQWFWDWDQDDPPRTTTIMTRGRTGDMIMIGRDDDPRHYHHHDPSSD